Protein AF-A0A524KDG5-F1 (afdb_monomer_lite)

Secondary structure (DSSP, 8-state):
-PPPPPPP-------SEEEEEEEEETTTTEEEEEEEEEEEEESEEEEE-TTS-EEEEEE--HHHHHHT-EEEEEEE----BTTTS-HHHHHHHS-SS-EEEEEE-TT-PEEEEEE------S-PPPP-

Structure (mmCIF, N/CA/C/O backbone):
data_AF-A0A524KDG5-F1
#
_entry.id   AF-A0A524KDG5-F1
#
loop_
_atom_site.group_PDB
_atom_site.id
_atom_site.type_symbol
_atom_site.label_atom_id
_atom_site.label_alt_id
_atom_site.label_comp_id
_atom_site.label_asym_id
_atom_site.label_entity_id
_atom_site.label_seq_id
_atom_site.pdbx_PDB_ins_code
_atom_site.Cartn_x
_atom_site.Cartn_y
_atom_site.Cartn_z
_atom_site.occupancy
_atom_site.B_iso_or_equiv
_atom_site.auth_seq_id
_atom_site.auth_comp_id
_atom_site.auth_asym_id
_atom_site.auth_atom_id
_atom_site.pdbx_PDB_model_num
ATOM 1 N N . MET A 1 1 ? 1.793 -3.620 41.540 1.00 41.62 1 MET A N 1
ATOM 2 C CA . MET A 1 1 ? 1.210 -4.797 40.864 1.00 41.62 1 MET A CA 1
ATOM 3 C C . MET A 1 1 ? 0.804 -4.350 39.473 1.00 41.62 1 MET A C 1
ATOM 5 O O . MET A 1 1 ? -0.115 -3.554 39.356 1.00 41.62 1 MET A O 1
ATOM 9 N N . THR A 1 2 ? 1.550 -4.747 38.448 1.00 43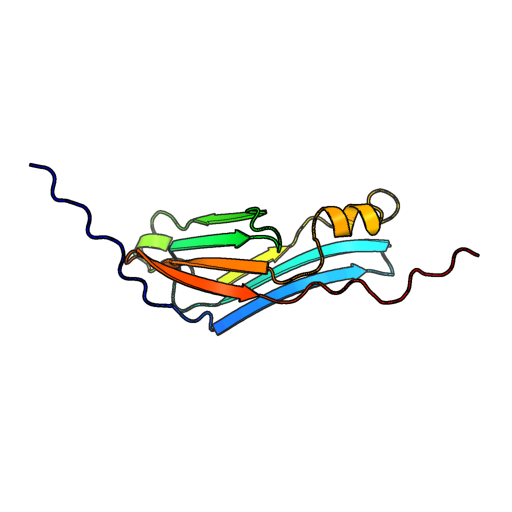.66 2 THR A N 1
ATOM 10 C CA . THR A 1 2 ? 1.249 -4.414 37.050 1.00 43.66 2 THR A CA 1
ATOM 11 C C . THR A 1 2 ? 0.225 -5.431 36.555 1.00 43.66 2 THR A C 1
ATOM 13 O O . THR A 1 2 ? 0.488 -6.630 36.622 1.00 43.66 2 THR A O 1
ATOM 16 N N . ALA A 1 3 ? -0.962 -4.983 36.148 1.00 46.16 3 ALA A N 1
ATOM 17 C CA . ALA A 1 3 ? -1.964 -5.876 35.572 1.00 46.16 3 ALA A CA 1
ATOM 18 C C . ALA A 1 3 ? -1.435 -6.460 34.247 1.00 46.16 3 ALA A C 1
ATOM 20 O O . ALA A 1 3 ? -0.754 -5.742 33.510 1.00 46.16 3 ALA A O 1
ATOM 21 N N . PRO A 1 4 ? -1.721 -7.733 33.921 1.00 49.69 4 PRO A N 1
ATOM 22 C CA . PRO A 1 4 ? -1.369 -8.271 32.618 1.00 49.69 4 PRO A CA 1
ATOM 23 C C . PRO A 1 4 ? -2.209 -7.545 31.563 1.00 49.69 4 PRO A C 1
ATOM 25 O O . PRO A 1 4 ? -3.436 -7.496 31.668 1.00 49.69 4 PRO A O 1
ATOM 28 N N . MET A 1 5 ? -1.549 -6.958 30.562 1.00 56.12 5 MET A N 1
ATOM 29 C CA . MET A 1 5 ? -2.226 -6.415 29.386 1.00 56.12 5 MET A CA 1
ATOM 30 C C . MET A 1 5 ? -2.999 -7.573 28.744 1.00 56.12 5 MET A C 1
ATOM 32 O O . MET A 1 5 ? -2.397 -8.581 28.366 1.00 56.12 5 MET A O 1
ATOM 36 N N . ALA A 1 6 ? -4.327 -7.479 28.687 1.00 53.09 6 ALA A N 1
ATOM 37 C CA . ALA A 1 6 ? -5.133 -8.479 28.004 1.00 53.09 6 ALA A CA 1
ATOM 38 C C . ALA A 1 6 ? -4.667 -8.574 26.543 1.00 53.09 6 ALA A C 1
ATOM 40 O O . ALA A 1 6 ? -4.457 -7.548 25.896 1.00 53.09 6 ALA A O 1
ATOM 41 N N . ALA A 1 7 ? -4.491 -9.796 26.033 1.00 52.59 7 ALA A N 1
ATOM 42 C CA . ALA A 1 7 ? -4.177 -9.999 24.624 1.00 52.59 7 ALA A CA 1
ATOM 43 C C . ALA A 1 7 ? -5.263 -9.318 23.764 1.00 52.59 7 ALA A C 1
ATOM 45 O O . ALA A 1 7 ? -6.451 -9.483 24.073 1.00 52.59 7 ALA A O 1
ATOM 46 N N . PRO A 1 8 ? -4.891 -8.545 22.728 1.00 53.91 8 PRO A N 1
ATOM 47 C CA . PRO A 1 8 ? -5.860 -7.818 21.922 1.00 53.91 8 PRO A CA 1
ATOM 48 C C . PRO A 1 8 ? -6.886 -8.790 21.335 1.00 53.91 8 PRO A C 1
ATOM 50 O O . PRO A 1 8 ? -6.541 -9.820 20.750 1.00 53.91 8 PRO A O 1
ATOM 53 N N . LYS A 1 9 ? -8.175 -8.484 21.526 1.00 53.34 9 LYS A N 1
ATOM 54 C CA . LYS A 1 9 ? -9.259 -9.231 20.885 1.00 53.34 9 LYS A CA 1
ATOM 55 C C . LYS A 1 9 ? -9.165 -8.968 19.385 1.00 53.34 9 LYS A C 1
ATOM 57 O O . LYS A 1 9 ? -9.456 -7.865 18.936 1.00 53.34 9 LYS A O 1
ATOM 62 N N . VAL A 1 10 ? -8.787 -9.983 18.613 1.00 53.06 10 VAL A N 1
ATOM 63 C CA . VAL A 1 10 ? -8.782 -9.911 17.147 1.00 53.06 10 VAL A CA 1
ATOM 64 C C . VAL A 1 10 ? -10.233 -9.875 16.663 1.00 53.06 10 VAL A C 1
ATOM 66 O O . VAL A 1 10 ? -10.890 -10.905 16.530 1.00 53.06 10 VAL A O 1
ATOM 69 N N . LYS A 1 11 ? -10.761 -8.672 16.451 1.00 56.19 11 LYS A N 1
ATOM 70 C CA . LYS A 1 11 ? -11.945 -8.423 15.626 1.00 56.19 11 LYS A CA 1
ATOM 71 C C . LYS A 1 11 ? -11.427 -7.907 14.285 1.00 56.19 11 LYS A C 1
ATOM 73 O O . LYS A 1 11 ? -10.624 -6.995 14.254 1.00 56.19 11 LYS A O 1
ATOM 78 N N . SER A 1 12 ? -11.844 -8.485 13.169 1.00 57.28 12 SER A N 1
ATOM 79 C CA . SER A 1 12 ? -11.490 -7.914 11.868 1.00 57.28 12 SER A CA 1
ATOM 80 C C . SER A 1 12 ? -12.259 -6.606 11.672 1.00 57.28 12 SER A C 1
ATOM 82 O O . SER A 1 12 ? -13.491 -6.640 11.666 1.00 57.28 12 SER A O 1
ATOM 84 N N . ILE A 1 13 ? -11.568 -5.483 11.480 1.00 60.72 13 ILE A N 1
ATOM 85 C CA . ILE A 1 13 ? -12.191 -4.277 10.917 1.00 60.72 13 ILE A CA 1
ATOM 86 C C . ILE A 1 13 ? -12.170 -4.454 9.399 1.00 60.72 13 ILE A C 1
ATOM 88 O O . ILE A 1 13 ? -11.086 -4.582 8.826 1.00 60.72 13 ILE A O 1
ATOM 92 N N . PRO A 1 14 ? -13.323 -4.547 8.725 1.00 65.94 14 PRO A N 1
ATOM 93 C CA . PRO A 1 14 ? -13.320 -4.573 7.273 1.00 65.94 14 PRO A CA 1
ATOM 94 C C . PRO A 1 14 ? -12.793 -3.227 6.751 1.00 65.94 14 PRO A C 1
ATOM 96 O O . PRO A 1 14 ? -13.310 -2.176 7.124 1.00 65.94 14 PRO A O 1
ATOM 99 N N . LEU A 1 15 ? -11.781 -3.248 5.876 1.00 73.75 15 LEU A N 1
ATOM 100 C CA . LEU A 1 15 ? -11.546 -2.106 4.991 1.00 73.75 15 LEU A CA 1
ATOM 101 C C . LEU A 1 15 ? -12.731 -2.044 4.029 1.00 73.75 15 LEU A C 1
ATOM 103 O O . LEU A 1 15 ? -13.181 -3.072 3.514 1.00 73.75 15 LEU A O 1
ATOM 107 N N . LYS A 1 16 ? -13.227 -0.835 3.793 1.00 84.81 16 LYS A N 1
ATOM 108 C CA . LYS A 1 16 ? -14.261 -0.559 2.793 1.00 84.81 16 LYS A CA 1
ATOM 109 C C . LYS A 1 16 ? -13.680 -0.655 1.388 1.00 84.81 16 LYS A C 1
ATOM 111 O O . LYS A 1 16 ? -14.343 -1.155 0.483 1.00 84.81 16 LYS A O 1
ATOM 116 N N . ALA A 1 17 ? -12.426 -0.237 1.234 1.00 86.88 17 ALA A N 1
ATOM 117 C CA . ALA A 1 17 ? -11.651 -0.380 0.014 1.00 86.88 17 ALA A CA 1
ATOM 118 C C . ALA A 1 17 ? -10.160 -0.533 0.336 1.00 86.88 17 ALA A C 1
ATOM 120 O O . ALA A 1 17 ? -9.659 0.019 1.316 1.00 86.88 17 ALA A O 1
ATOM 121 N N . ALA A 1 18 ? -9.455 -1.294 -0.499 1.00 87.50 18 ALA A N 1
ATOM 122 C CA . ALA A 1 18 ? -8.004 -1.405 -0.464 1.00 87.50 18 ALA A CA 1
ATOM 123 C C . ALA A 1 18 ? -7.489 -1.747 -1.863 1.00 87.50 18 ALA A C 1
ATOM 125 O O . ALA A 1 18 ? -7.899 -2.757 -2.443 1.00 87.50 18 ALA A O 1
ATOM 126 N N . THR A 1 19 ? -6.580 -0.932 -2.392 1.00 87.88 19 THR A N 1
ATOM 127 C CA . THR A 1 19 ? -6.062 -1.087 -3.755 1.00 87.88 19 THR A CA 1
ATOM 128 C C . THR A 1 19 ? -4.550 -0.913 -3.772 1.00 87.88 19 THR A C 1
ATOM 130 O O . THR A 1 19 ? -3.997 -0.096 -3.040 1.00 87.88 19 THR A O 1
ATOM 133 N N . MET A 1 20 ? -3.897 -1.686 -4.637 1.00 89.81 20 MET A N 1
ATOM 134 C CA . MET A 1 20 ? -2.515 -1.487 -5.057 1.00 89.81 20 MET A CA 1
ATOM 135 C C . MET A 1 20 ? -2.499 -1.429 -6.585 1.00 89.81 20 MET A C 1
ATOM 137 O O . MET A 1 20 ? -3.071 -2.311 -7.234 1.00 89.81 20 MET A O 1
ATOM 141 N N . ILE A 1 21 ? -1.892 -0.384 -7.141 1.00 90.50 21 ILE A N 1
ATOM 142 C CA . ILE A 1 21 ? -1.780 -0.142 -8.583 1.00 90.50 21 ILE A CA 1
ATOM 143 C C . ILE A 1 21 ? -0.300 0.021 -8.914 1.00 90.50 21 ILE A C 1
ATOM 145 O O . ILE A 1 21 ? 0.413 0.733 -8.216 1.00 90.50 21 ILE A O 1
ATOM 149 N N . ILE A 1 22 ? 0.154 -0.648 -9.972 1.00 91.62 22 ILE A N 1
ATOM 150 C CA . ILE A 1 22 ? 1.418 -0.314 -10.633 1.00 91.62 22 ILE A CA 1
ATOM 151 C C . ILE A 1 22 ? 1.060 0.610 -11.784 1.00 91.62 22 ILE A C 1
ATOM 153 O O . ILE A 1 22 ? 0.265 0.221 -12.644 1.00 91.62 22 ILE A O 1
ATOM 157 N N . GLU A 1 23 ? 1.641 1.799 -11.794 1.00 89.56 23 GLU A N 1
ATOM 158 C CA . GLU A 1 23 ? 1.453 2.772 -12.861 1.00 89.56 23 GLU A CA 1
ATOM 159 C C . GLU A 1 23 ? 2.697 2.806 -13.746 1.00 89.56 23 GLU A C 1
ATOM 161 O O . GLU A 1 23 ? 3.825 2.776 -13.261 1.00 89.56 23 GLU A O 1
ATOM 166 N N . TYR A 1 24 ? 2.483 2.799 -15.058 1.00 93.44 24 TYR A N 1
ATOM 167 C CA . TYR A 1 24 ? 3.524 3.028 -16.050 1.00 93.44 24 TYR A CA 1
ATOM 168 C C . TYR A 1 24 ? 3.020 4.088 -17.020 1.00 93.44 24 TYR A C 1
ATOM 170 O O . TYR A 1 24 ? 2.022 3.867 -17.717 1.00 93.44 24 TYR A O 1
ATOM 178 N N . ASN A 1 25 ? 3.720 5.217 -17.093 1.00 91.12 25 ASN A N 1
ATOM 179 C CA . ASN A 1 25 ? 3.396 6.277 -18.029 1.00 91.12 25 ASN A CA 1
ATOM 180 C C . ASN A 1 25 ? 4.252 6.129 -19.286 1.00 91.12 25 ASN A C 1
ATOM 182 O O . ASN A 1 25 ? 5.430 6.466 -19.313 1.00 91.12 25 ASN A O 1
ATOM 186 N N . ALA A 1 26 ? 3.642 5.679 -20.379 1.00 92.50 26 ALA A N 1
ATOM 187 C CA . ALA A 1 26 ? 4.354 5.490 -21.641 1.00 92.50 26 ALA A CA 1
ATOM 188 C C . ALA A 1 26 ? 4.897 6.794 -22.263 1.00 92.50 26 ALA A C 1
ATOM 190 O O . ALA A 1 26 ? 5.786 6.729 -23.103 1.00 92.50 26 ALA A O 1
ATOM 191 N N . SER A 1 27 ? 4.363 7.967 -21.895 1.00 93.56 27 SER A N 1
ATOM 192 C CA . SER A 1 27 ? 4.835 9.251 -22.440 1.00 93.56 27 SER A CA 1
ATOM 193 C C . SER A 1 27 ? 6.065 9.783 -21.702 1.00 93.56 27 SER A C 1
ATOM 195 O O . SER A 1 27 ? 6.919 10.405 -22.327 1.00 93.56 27 SER A O 1
ATOM 197 N N . ALA A 1 28 ? 6.134 9.565 -20.385 1.00 94.44 28 ALA A N 1
ATOM 198 C CA . ALA A 1 28 ? 7.270 9.950 -19.540 1.00 94.44 28 ALA A CA 1
ATOM 199 C C . ALA A 1 28 ? 8.293 8.814 -19.356 1.00 94.44 28 ALA A C 1
ATOM 201 O O . ALA A 1 28 ? 9.410 9.048 -18.902 1.00 94.44 28 ALA A O 1
ATOM 202 N N . GLU A 1 29 ? 7.915 7.599 -19.754 1.00 96.38 29 GLU A N 1
ATOM 203 C CA . GLU A 1 29 ? 8.679 6.367 -19.596 1.00 96.38 29 GLU A CA 1
ATOM 204 C C . GLU A 1 29 ? 9.106 6.096 -18.145 1.00 96.38 29 GLU A C 1
ATOM 206 O O . GLU A 1 29 ? 10.184 5.550 -17.931 1.00 96.38 29 GLU A O 1
ATOM 211 N N . ASP A 1 30 ? 8.281 6.428 -17.153 1.00 97.44 30 ASP A N 1
ATOM 212 C CA . ASP A 1 30 ? 8.507 6.181 -15.724 1.00 97.44 30 ASP A CA 1
ATOM 213 C C . ASP A 1 30 ? 7.508 5.164 -15.143 1.00 97.44 30 ASP A C 1
ATOM 215 O O . ASP A 1 30 ? 6.532 4.762 -15.786 1.00 97.44 30 ASP A O 1
ATOM 219 N N . VAL A 1 31 ? 7.826 4.642 -13.955 1.00 96.19 31 VAL A N 1
ATOM 220 C CA . VAL A 1 31 ? 7.046 3.585 -13.301 1.00 96.19 31 VAL A CA 1
ATOM 221 C C . VAL A 1 31 ? 6.947 3.806 -11.794 1.00 96.19 31 VAL A C 1
ATOM 223 O O . VAL A 1 31 ? 7.952 4.061 -11.123 1.00 96.19 31 VAL A O 1
ATOM 226 N N . GLY A 1 32 ? 5.738 3.641 -11.261 1.00 95.44 32 GLY A N 1
ATOM 227 C CA . GLY A 1 32 ? 5.394 3.892 -9.867 1.00 95.44 32 GLY A CA 1
ATOM 228 C C . GLY A 1 32 ? 4.464 2.849 -9.255 1.00 95.44 32 GLY A C 1
ATOM 229 O O . GLY A 1 32 ? 4.009 1.897 -9.899 1.00 95.44 32 GLY A O 1
ATOM 230 N N . ILE A 1 33 ? 4.197 3.024 -7.963 1.00 94.31 33 ILE A N 1
ATOM 231 C CA . ILE A 1 33 ? 3.202 2.265 -7.213 1.00 94.31 33 ILE A CA 1
ATOM 232 C C . ILE A 1 33 ? 2.296 3.213 -6.432 1.00 94.31 33 ILE A C 1
ATOM 234 O O . ILE A 1 33 ? 2.765 4.133 -5.762 1.00 94.31 33 ILE A O 1
ATOM 238 N N . GLN A 1 34 ? 1.000 2.927 -6.469 1.00 94.38 34 GLN A N 1
ATOM 239 C CA . GLN A 1 34 ? -0.005 3.603 -5.663 1.00 94.38 34 GLN A CA 1
ATOM 240 C C . GLN A 1 34 ? -0.683 2.608 -4.727 1.00 94.38 34 GLN A C 1
ATOM 242 O O . GLN A 1 34 ? -1.031 1.488 -5.115 1.00 94.38 34 GLN A O 1
ATOM 247 N N . PHE A 1 35 ? -0.909 3.042 -3.493 1.00 93.38 35 PHE A N 1
ATOM 248 C CA . PHE A 1 35 ? -1.691 2.341 -2.489 1.00 93.38 35 PHE A CA 1
ATOM 249 C C . PHE A 1 35 ? -2.845 3.223 -2.032 1.00 93.38 35 PHE A C 1
ATOM 251 O O . PHE A 1 35 ? -2.668 4.406 -1.746 1.00 93.38 35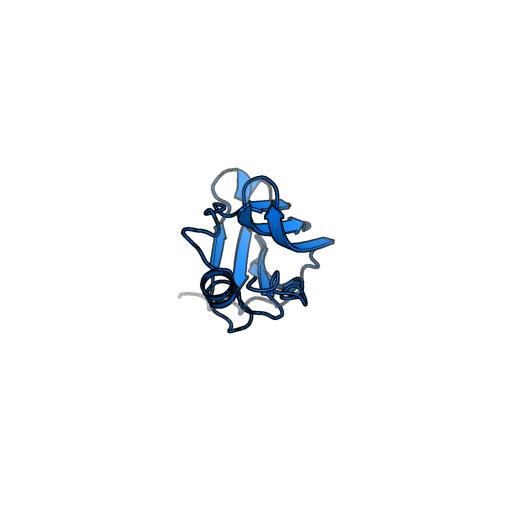 PHE A O 1
ATOM 258 N N . PHE A 1 36 ? -4.021 2.619 -1.910 1.00 92.81 36 PHE A N 1
ATOM 259 C CA . PHE A 1 36 ? -5.197 3.256 -1.334 1.00 92.81 36 PHE A CA 1
ATOM 260 C C . PHE A 1 36 ? -5.824 2.346 -0.284 1.00 92.81 36 PHE A C 1
ATOM 262 O O . PHE A 1 36 ? -5.913 1.134 -0.495 1.00 92.81 36 PHE A O 1
ATOM 269 N N . LEU A 1 37 ? -6.289 2.930 0.817 1.00 90.25 37 LEU A N 1
ATOM 270 C CA . LEU A 1 37 ? -7.102 2.253 1.824 1.00 90.25 37 LEU A CA 1
ATOM 271 C C . LEU A 1 37 ? -8.205 3.172 2.354 1.00 90.25 37 LEU A C 1
ATOM 273 O O . LEU A 1 37 ? -7.990 4.373 2.507 1.00 90.25 37 LEU A O 1
ATOM 277 N N . ASP A 1 38 ? -9.344 2.570 2.688 1.00 90.12 38 ASP A N 1
ATOM 278 C CA . ASP A 1 38 ? -10.494 3.201 3.346 1.00 90.12 38 ASP A CA 1
ATOM 279 C C . ASP A 1 38 ? -11.047 2.266 4.436 1.00 90.12 38 ASP A C 1
ATOM 281 O O . ASP A 1 38 ? -11.233 1.064 4.210 1.00 90.12 38 ASP A O 1
ATOM 285 N N . SER A 1 39 ? -11.302 2.803 5.628 1.00 88.06 39 SER A N 1
ATOM 286 C CA . SER A 1 39 ? -11.843 2.101 6.791 1.00 88.06 39 SER A CA 1
ATOM 287 C C . SER A 1 39 ? -12.779 2.992 7.626 1.00 88.06 39 SER A C 1
ATOM 289 O O . SER A 1 39 ? -12.985 4.173 7.351 1.00 88.06 39 SER A O 1
ATOM 291 N N . ASP A 1 40 ? -13.396 2.428 8.667 1.00 87.00 40 ASP A N 1
ATOM 292 C CA . ASP A 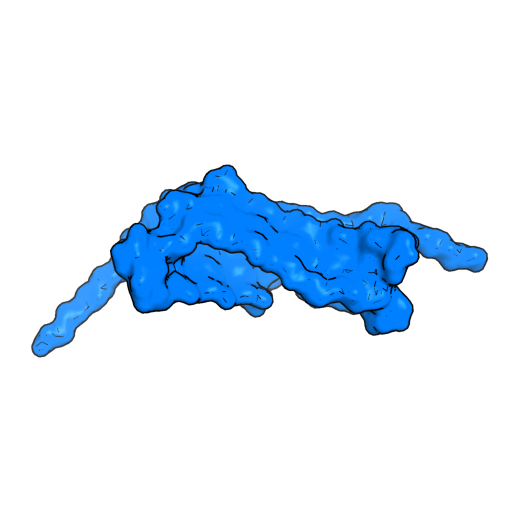1 40 ? -14.148 3.218 9.658 1.00 87.00 40 ASP A CA 1
ATOM 293 C C . AS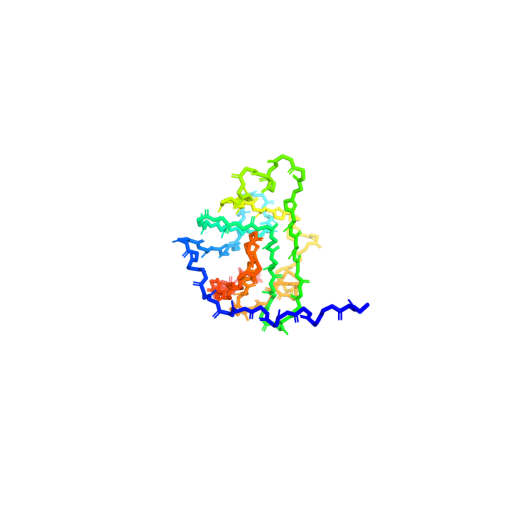P A 1 40 ? -13.247 4.026 10.609 1.00 87.00 40 ASP A C 1
ATOM 295 O O . ASP A 1 40 ? -13.709 4.972 11.242 1.00 87.00 40 ASP A O 1
ATOM 299 N N . GLY A 1 41 ? -11.974 3.652 10.713 1.00 88.81 41 GLY A N 1
ATOM 300 C CA . GLY A 1 41 ? -11.007 4.230 11.634 1.00 88.81 41 GLY A CA 1
ATOM 301 C C . GLY A 1 41 ? -9.791 3.321 11.810 1.00 88.81 41 GLY A C 1
ATOM 302 O O . GLY A 1 41 ? -9.918 2.105 11.969 1.00 88.81 41 GLY A O 1
ATOM 303 N N . TRP A 1 42 ? -8.598 3.901 11.790 1.00 91.44 42 TRP A N 1
ATOM 304 C CA . TRP A 1 42 ? -7.339 3.241 12.101 1.00 91.44 42 TRP A CA 1
ATOM 305 C C . TRP A 1 42 ? -6.430 4.192 12.877 1.00 91.44 42 TRP A C 1
ATOM 307 O O . TRP A 1 42 ? -6.365 5.397 12.636 1.00 91.44 42 TRP A O 1
ATOM 317 N N . ARG A 1 43 ? -5.707 3.631 13.837 1.00 93.12 43 ARG A N 1
ATOM 318 C CA . ARG A 1 43 ? -4.633 4.299 14.558 1.00 93.12 43 ARG A CA 1
ATOM 319 C C . ARG A 1 43 ? -3.302 4.101 13.856 1.00 93.12 43 ARG A C 1
ATOM 321 O O . ARG A 1 43 ? -2.580 5.078 13.685 1.00 93.12 43 ARG A O 1
ATOM 328 N N . THR A 1 44 ? -3.032 2.864 13.457 1.00 93.25 44 THR A N 1
ATOM 329 C CA . THR A 1 44 ? -1.824 2.443 12.747 1.00 93.25 44 THR A CA 1
ATOM 330 C C . THR A 1 44 ? -2.238 1.670 11.509 1.00 93.25 44 THR A C 1
ATOM 332 O O . THR A 1 44 ? -3.172 0.865 11.572 1.00 93.25 44 THR A O 1
ATOM 335 N N . VAL A 1 45 ? -1.536 1.890 10.403 1.00 92.62 45 VAL A N 1
ATOM 336 C CA . VAL A 1 45 ? -1.653 1.076 9.198 1.00 92.62 45 VAL A CA 1
ATOM 337 C C . VAL A 1 45 ? -0.277 0.719 8.660 1.00 92.62 45 VAL A C 1
ATOM 339 O O . VAL A 1 45 ? 0.613 1.560 8.594 1.00 92.62 45 VAL A O 1
ATOM 342 N N . GLU A 1 46 ? -0.105 -0.540 8.282 1.00 93.94 46 GLU A N 1
ATOM 343 C CA . GLU A 1 46 ? 1.136 -1.101 7.758 1.00 93.94 46 GLU A CA 1
ATOM 344 C C . GLU A 1 46 ? 0.842 -1.863 6.467 1.00 93.94 46 GLU A C 1
ATOM 346 O O . GLU A 1 46 ? -0.194 -2.527 6.341 1.00 93.94 46 GLU A O 1
ATOM 351 N N . ILE A 1 47 ? 1.767 -1.791 5.515 1.00 93.50 47 ILE A N 1
ATOM 352 C CA . ILE A 1 47 ? 1.682 -2.472 4.225 1.00 93.50 47 ILE A CA 1
ATOM 353 C C . ILE A 1 47 ? 2.856 -3.438 4.115 1.00 93.50 47 ILE A C 1
ATOM 355 O O . ILE A 1 47 ? 4.015 -3.052 4.265 1.00 93.50 47 ILE A O 1
ATOM 359 N N . PHE A 1 48 ? 2.544 -4.694 3.811 1.00 94.25 48 PHE A N 1
ATOM 360 C CA . PHE A 1 48 ? 3.505 -5.770 3.610 1.00 94.25 48 PHE A CA 1
ATOM 361 C C . PHE A 1 48 ? 3.494 -6.238 2.160 1.00 94.25 48 PHE A C 1
ATOM 363 O O . PHE A 1 48 ? 2.428 -6.385 1.549 1.00 94.25 48 PHE A O 1
ATOM 370 N N . ASP A 1 49 ? 4.680 -6.526 1.637 1.00 93.69 49 ASP A N 1
ATOM 371 C CA . ASP A 1 49 ? 4.857 -7.167 0.343 1.00 93.69 49 ASP A CA 1
ATOM 372 C C . ASP A 1 49 ? 4.411 -8.653 0.372 1.00 93.69 49 ASP A C 1
ATOM 374 O O . ASP A 1 49 ? 4.135 -9.225 1.437 1.00 93.69 49 ASP A O 1
ATOM 378 N N . PRO A 1 50 ? 4.347 -9.317 -0.795 1.00 93.06 50 PRO A N 1
ATOM 379 C CA . PRO A 1 50 ? 4.040 -10.744 -0.898 1.00 93.06 50 PRO A CA 1
ATOM 380 C C . PRO A 1 50 ? 4.945 -11.682 -0.087 1.00 93.06 50 PRO A C 1
ATOM 382 O O . PRO A 1 50 ? 4.513 -12.781 0.269 1.00 93.06 50 PRO A O 1
ATOM 385 N N . ASN A 1 51 ? 6.175 -11.268 0.218 1.00 94.00 51 ASN A N 1
ATOM 386 C CA . ASN A 1 51 ? 7.124 -12.027 1.031 1.00 94.00 51 ASN A CA 1
ATOM 387 C C . ASN A 1 51 ? 6.962 -11.755 2.537 1.00 94.00 51 ASN A C 1
ATOM 389 O O . ASN A 1 51 ? 7.614 -12.407 3.351 1.00 94.00 51 ASN A O 1
ATOM 393 N N . GLY A 1 52 ? 6.078 -10.831 2.922 1.00 93.00 52 GLY A N 1
ATOM 394 C CA . GLY A 1 52 ? 5.848 -10.427 4.305 1.00 93.00 52 GLY A CA 1
ATOM 395 C C . GLY A 1 52 ? 6.815 -9.358 4.815 1.00 93.00 52 GLY A C 1
ATOM 396 O O . GLY A 1 52 ? 6.895 -9.164 6.026 1.00 93.00 52 GLY A O 1
ATOM 397 N N . VAL A 1 53 ? 7.540 -8.673 3.929 1.00 96.00 53 VAL A N 1
ATOM 398 C CA . VAL A 1 53 ? 8.392 -7.528 4.270 1.00 96.00 53 VAL A CA 1
ATOM 399 C C . VAL A 1 53 ? 7.520 -6.283 4.398 1.00 96.00 53 VAL A C 1
ATOM 401 O O . VAL A 1 53 ? 6.757 -5.972 3.487 1.00 96.00 53 VAL A O 1
ATOM 404 N N . GLU A 1 54 ? 7.623 -5.565 5.517 1.00 96.00 54 GLU A N 1
ATOM 405 C CA . GLU A 1 54 ? 6.978 -4.256 5.670 1.00 96.00 54 GLU A CA 1
ATOM 406 C C . GLU A 1 54 ? 7.633 -3.244 4.726 1.00 96.00 54 GLU A C 1
ATOM 408 O O . GLU A 1 54 ? 8.854 -3.081 4.729 1.00 96.00 54 GLU A O 1
ATOM 413 N N . ILE A 1 55 ? 6.819 -2.571 3.917 1.00 95.50 55 ILE A N 1
ATOM 414 C CA . ILE A 1 55 ? 7.270 -1.564 2.947 1.00 95.50 55 ILE A CA 1
ATOM 415 C C . ILE A 1 55 ? 6.743 -0.163 3.260 1.00 95.50 55 ILE A C 1
ATOM 417 O O . ILE A 1 55 ? 7.212 0.809 2.671 1.00 95.50 55 ILE A O 1
ATOM 421 N N . PHE A 1 56 ? 5.772 -0.051 4.167 1.00 96.19 56 PHE A N 1
ATOM 422 C CA . PHE A 1 56 ? 5.215 1.221 4.607 1.00 96.19 56 PHE A CA 1
ATOM 423 C C . PHE A 1 56 ? 4.498 1.071 5.950 1.00 96.19 56 PHE A C 1
ATOM 425 O O . PHE A 1 56 ? 3.816 0.070 6.177 1.00 96.19 56 PHE A O 1
ATOM 432 N N . SER A 1 57 ? 4.580 2.108 6.781 1.00 95.88 57 SER A N 1
ATOM 433 C CA . SER A 1 57 ? 3.781 2.264 7.993 1.00 95.88 57 SER A C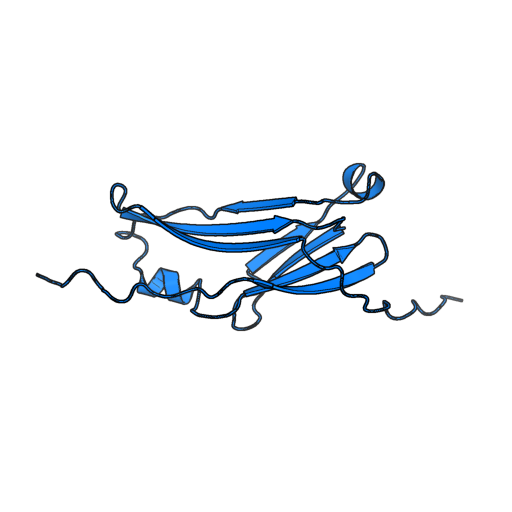A 1
ATOM 434 C C . SER A 1 57 ? 3.389 3.725 8.219 1.00 95.88 57 SER A C 1
ATOM 436 O O . SER A 1 57 ? 4.136 4.650 7.892 1.00 95.88 57 SER A O 1
ATOM 438 N N . ALA A 1 58 ? 2.189 3.932 8.761 1.00 95.44 58 ALA A N 1
ATOM 439 C CA . ALA A 1 58 ? 1.688 5.235 9.172 1.00 95.44 58 ALA A CA 1
ATOM 440 C C . ALA A 1 58 ? 0.923 5.142 10.492 1.00 95.44 58 ALA A C 1
ATOM 442 O O . ALA A 1 58 ? 0.096 4.252 10.695 1.00 95.44 58 ALA A O 1
ATOM 443 N N . ASP A 1 59 ? 1.156 6.133 11.349 1.00 95.81 59 ASP A N 1
ATOM 444 C CA . ASP A 1 59 ? 0.522 6.271 12.651 1.00 95.81 59 ASP A CA 1
ATOM 445 C C . ASP A 1 59 ? -0.177 7.621 12.767 1.00 95.81 59 ASP A C 1
ATOM 447 O O . ASP A 1 59 ? 0.382 8.679 12.463 1.00 95.81 59 ASP A O 1
ATOM 451 N N . THR A 1 60 ? -1.396 7.601 13.287 1.00 95.69 60 THR A N 1
ATOM 452 C CA . THR A 1 60 ? -2.048 8.822 13.753 1.00 95.69 60 THR A CA 1
ATOM 453 C C . THR A 1 60 ? -1.492 9.252 15.103 1.00 95.69 60 THR A C 1
ATOM 455 O O . THR A 1 60 ? -1.092 8.433 15.934 1.00 95.69 60 THR A O 1
ATOM 458 N N . SER A 1 61 ? -1.493 10.562 15.350 1.00 95.75 61 SER A N 1
ATOM 459 C CA . SER A 1 61 ? -1.060 11.126 16.627 1.00 95.75 61 SER A CA 1
ATOM 460 C C . SER A 1 61 ? -1.889 12.346 17.039 1.00 95.75 61 SER A C 1
ATOM 462 O O . SER A 1 61 ? -2.637 12.926 16.245 1.00 95.75 61 SER A O 1
ATOM 464 N N . GLY A 1 62 ? -1.768 12.734 18.313 1.00 96.75 62 GLY A N 1
ATOM 465 C CA . GLY A 1 62 ? -2.359 13.959 18.853 1.00 96.75 62 GLY A CA 1
ATOM 466 C C . GLY A 1 62 ? -3.873 14.035 18.656 1.00 96.75 62 GLY A C 1
ATOM 467 O O . GLY A 1 62 ? -4.605 13.103 18.994 1.00 96.75 62 GLY A O 1
ATOM 468 N N . SER A 1 63 ? -4.339 15.164 18.122 1.00 97.44 63 SER A N 1
ATOM 469 C CA . SER A 1 63 ? -5.764 15.422 17.906 1.00 97.44 63 SER A CA 1
ATOM 470 C C . SER A 1 63 ? -6.406 14.465 16.900 1.00 97.44 63 SER A C 1
ATOM 472 O O . SER A 1 63 ? -7.588 14.178 17.039 1.00 97.44 63 SER A O 1
ATOM 474 N N . ILE A 1 64 ? -5.653 13.921 15.933 1.00 95.38 64 ILE A N 1
ATOM 475 C CA . ILE A 1 64 ? -6.195 12.946 14.969 1.00 95.38 64 ILE A CA 1
ATOM 476 C C . ILE A 1 64 ? -6.575 11.654 15.696 1.00 95.38 64 ILE A C 1
ATOM 478 O O . ILE A 1 64 ? -7.692 11.166 15.555 1.00 95.38 64 ILE A O 1
ATOM 482 N N . THR A 1 65 ? -5.690 11.132 16.549 1.00 94.50 65 THR A N 1
ATOM 483 C CA . THR A 1 65 ? -6.002 9.948 17.364 1.00 94.50 65 THR A CA 1
ATOM 484 C C . THR A 1 65 ? -7.185 10.215 18.295 1.00 94.50 65 THR A C 1
ATOM 486 O O . THR A 1 65 ? -8.075 9.375 18.393 1.00 94.50 65 THR A O 1
ATOM 489 N N . GLN A 1 66 ? -7.242 11.394 18.930 1.00 93.56 66 GLN A N 1
ATOM 490 C CA . GLN A 1 66 ? -8.362 11.785 19.804 1.00 93.56 66 GLN A CA 1
ATOM 491 C C . GLN A 1 66 ? -9.699 11.890 19.055 1.00 93.56 66 GLN A C 1
ATOM 493 O O . GLN A 1 66 ? -10.743 11.621 19.641 1.00 93.56 66 GLN A O 1
ATOM 498 N N . GLN A 1 67 ? -9.668 12.249 17.769 1.00 94.38 67 GLN A N 1
ATOM 499 C CA . GLN A 1 67 ? -10.846 12.345 16.905 1.00 94.38 67 GLN A CA 1
ATOM 500 C C . GLN A 1 67 ? -11.367 10.975 16.430 1.00 94.38 67 GLN A C 1
ATOM 502 O O . GLN A 1 67 ? -12.489 10.901 15.929 1.00 94.38 67 GLN A O 1
ATOM 507 N N . GLY A 1 68 ? -10.593 9.898 16.598 1.00 90.62 68 GLY A N 1
ATOM 508 C CA . GLY A 1 68 ? -10.960 8.550 16.148 1.00 90.62 68 GLY A CA 1
ATOM 509 C C . GLY A 1 68 ? -9.935 7.875 15.233 1.00 90.62 68 GLY A C 1
ATOM 510 O O . GLY A 1 68 ? -10.133 6.721 14.871 1.00 90.62 68 GLY A O 1
ATOM 511 N N . GLY A 1 69 ? -8.831 8.554 14.902 1.00 93.56 69 GLY A N 1
ATOM 512 C CA . GLY A 1 69 ? -7.810 8.045 13.987 1.00 93.56 69 GLY A CA 1
ATOM 513 C C . GLY A 1 69 ? -8.008 8.524 12.547 1.00 93.56 69 GLY A C 1
ATOM 514 O O . GLY A 1 69 ? -8.702 9.507 12.291 1.00 93.56 69 GLY A O 1
ATOM 515 N N . GLY A 1 70 ? -7.331 7.860 11.616 1.00 93.50 70 GLY A N 1
ATOM 516 C CA . GLY A 1 70 ? -7.452 8.084 10.181 1.00 93.50 70 GLY A CA 1
ATOM 517 C C . GLY A 1 70 ? -8.516 7.163 9.605 1.00 93.50 70 GLY A C 1
ATOM 518 O O . GLY A 1 70 ? -8.775 6.100 10.156 1.00 93.50 70 GLY A O 1
ATOM 519 N N . THR A 1 71 ? -9.141 7.557 8.505 1.00 92.31 71 THR A N 1
ATOM 520 C CA . THR A 1 71 ? -10.129 6.720 7.802 1.00 92.31 71 THR A CA 1
ATOM 521 C C . THR A 1 71 ? -9.613 6.308 6.434 1.00 92.31 71 THR A C 1
ATOM 523 O O . THR A 1 71 ? -9.763 5.158 6.044 1.00 92.31 71 THR A O 1
ATOM 526 N N . GLU A 1 72 ? -8.902 7.205 5.754 1.00 93.69 72 GLU A N 1
ATOM 527 C CA . GLU A 1 72 ? -8.367 6.990 4.413 1.00 93.69 72 GLU A CA 1
ATOM 528 C C . GLU A 1 72 ? -6.862 7.271 4.373 1.00 93.69 72 GLU A C 1
ATOM 530 O O . GLU A 1 72 ? -6.354 8.126 5.103 1.00 93.69 72 GLU A O 1
ATOM 535 N N . LEU A 1 73 ? -6.148 6.559 3.504 1.00 93.62 73 LEU A N 1
ATOM 536 C CA . LEU A 1 73 ? -4.766 6.868 3.148 1.00 93.62 73 LEU A CA 1
ATOM 537 C C . LEU A 1 73 ? -4.562 6.600 1.657 1.00 93.62 73 LEU A C 1
ATOM 539 O O . LEU A 1 73 ? -4.852 5.506 1.171 1.00 93.62 73 LEU A O 1
ATOM 543 N N . PHE A 1 74 ? -4.008 7.592 0.967 1.00 95.44 74 PHE A N 1
ATOM 544 C CA . PHE A 1 74 ? -3.449 7.451 -0.369 1.00 95.44 74 PHE A CA 1
ATOM 545 C C . PHE A 1 74 ? -1.939 7.680 -0.295 1.00 95.44 74 PHE A C 1
ATOM 547 O O . PHE A 1 74 ? -1.485 8.659 0.300 1.00 95.44 74 PHE A O 1
ATOM 554 N N . LEU A 1 75 ? -1.177 6.765 -0.883 1.00 94.19 75 LEU A N 1
ATOM 555 C CA . LEU A 1 75 ? 0.274 6.828 -0.983 1.00 94.19 75 LEU A CA 1
ATOM 556 C C . LEU A 1 75 ? 0.677 6.546 -2.423 1.00 94.19 75 LEU A C 1
ATOM 558 O O . LEU A 1 75 ? 0.248 5.551 -3.000 1.00 94.19 75 LEU A O 1
ATOM 562 N N . GLU A 1 76 ? 1.577 7.366 -2.942 1.00 94.12 76 GLU A N 1
ATOM 563 C CA . GLU A 1 76 ? 2.212 7.194 -4.241 1.00 94.12 76 GLU A CA 1
ATOM 564 C C . GLU A 1 76 ? 3.732 7.215 -4.062 1.00 94.12 76 GLU A C 1
ATOM 566 O O . GLU A 1 76 ? 4.268 8.005 -3.276 1.00 94.12 76 GLU A O 1
ATOM 571 N N . SER A 1 77 ? 4.436 6.307 -4.739 1.00 95.31 77 SER A N 1
ATOM 572 C CA . SER A 1 77 ? 5.896 6.330 -4.771 1.00 95.31 77 SER A CA 1
ATOM 573 C C . SER A 1 77 ? 6.411 7.404 -5.723 1.00 95.31 77 SER A C 1
ATOM 575 O O . SER A 1 77 ? 5.746 7.774 -6.679 1.00 95.31 77 SER A O 1
ATOM 577 N N . VAL A 1 78 ? 7.668 7.812 -5.549 1.00 95.62 78 VAL A N 1
ATOM 578 C CA . VAL A 1 78 ? 8.411 8.439 -6.655 1.00 95.62 78 VAL A CA 1
ATOM 579 C C . VAL A 1 78 ? 8.396 7.500 -7.868 1.00 95.62 78 VAL A C 1
ATOM 581 O O . VAL A 1 78 ? 8.465 6.281 -7.684 1.00 95.62 78 VAL A O 1
ATOM 584 N N . GLU A 1 79 ? 8.353 8.067 -9.074 1.00 95.31 79 GLU A N 1
ATOM 585 C CA . GLU A 1 79 ? 8.328 7.341 -10.349 1.00 95.31 79 GLU A CA 1
ATOM 586 C C . GLU A 1 79 ? 9.630 7.589 -11.129 1.00 95.31 79 GLU A C 1
ATOM 588 O O . GLU A 1 79 ? 9.748 8.569 -11.864 1.00 95.31 79 GLU A O 1
ATOM 593 N N . PRO A 1 80 ? 10.682 6.773 -10.936 1.00 96.25 80 PRO A N 1
ATOM 594 C CA . PRO A 1 80 ? 11.911 6.943 -11.694 1.00 96.25 80 PRO A CA 1
ATOM 595 C C . PRO A 1 80 ? 11.700 6.588 -13.172 1.00 96.25 80 PRO A C 1
ATOM 597 O O . PRO A 1 80 ? 11.006 5.606 -13.464 1.00 96.25 80 PRO A O 1
ATOM 600 N N . PRO A 1 81 ? 12.372 7.291 -14.102 1.00 97.19 81 PRO A N 1
ATOM 601 C CA . PRO A 1 81 ? 12.411 6.892 -15.501 1.00 97.19 81 PRO A CA 1
ATOM 602 C C . PRO A 1 81 ? 12.945 5.466 -15.656 1.00 97.19 81 PRO A C 1
ATOM 604 O O . PRO A 1 81 ? 13.885 5.049 -14.974 1.00 97.19 81 PRO A O 1
ATOM 607 N N . THR A 1 82 ? 12.412 4.721 -16.617 1.00 95.75 82 THR A N 1
ATOM 608 C CA . THR A 1 82 ? 12.786 3.325 -16.888 1.00 95.75 82 THR A CA 1
ATOM 609 C C . THR A 1 82 ? 14.222 3.169 -17.397 1.00 95.75 82 THR A C 1
ATOM 611 O O . THR A 1 82 ? 14.808 2.091 -17.275 1.00 95.75 82 THR A O 1
ATOM 614 N N . ALA A 1 83 ? 14.828 4.257 -17.884 1.00 96.50 83 ALA A N 1
ATOM 615 C CA . ALA A 1 83 ? 16.258 4.342 -18.178 1.00 96.50 83 ALA A CA 1
ATOM 616 C C . ALA A 1 83 ? 17.147 4.248 -16.918 1.00 96.50 83 ALA A C 1
ATOM 618 O O . ALA A 1 83 ? 18.288 3.798 -17.006 1.00 96.50 83 ALA A O 1
ATOM 619 N N . GLU A 1 84 ? 16.631 4.647 -15.751 1.00 96.94 84 GLU A N 1
ATOM 620 C CA . GLU A 1 84 ? 17.316 4.569 -14.452 1.00 96.94 84 GLU A CA 1
ATOM 621 C C . GLU A 1 84 ? 16.837 3.372 -13.617 1.00 96.94 84 GLU A C 1
ATOM 623 O O . GLU A 1 84 ? 17.612 2.769 -12.869 1.00 96.94 84 GLU A O 1
ATOM 628 N N . LEU A 1 85 ? 15.559 3.008 -13.754 1.00 96.25 85 LEU A N 1
ATOM 629 C CA . LEU A 1 85 ? 14.930 1.884 -13.073 1.00 96.25 85 LEU A CA 1
ATOM 630 C C . LEU A 1 85 ? 14.298 0.920 -14.078 1.00 96.25 85 LEU A C 1
ATOM 632 O O . LEU A 1 85 ? 13.146 1.075 -14.472 1.00 96.25 85 LEU A O 1
ATOM 636 N N . SER A 1 86 ? 15.022 -0.137 -14.444 1.00 95.50 86 SER A N 1
ATOM 637 C CA . SER A 1 86 ? 14.454 -1.166 -15.317 1.00 95.50 86 SER A CA 1
ATOM 638 C C . SER A 1 86 ? 13.242 -1.853 -14.676 1.00 95.50 86 SER A C 1
ATOM 640 O O . SER A 1 86 ? 13.151 -1.979 -13.450 1.00 95.50 86 SER A O 1
ATOM 642 N N . PHE A 1 87 ? 12.337 -2.390 -15.499 1.00 93.31 87 PHE A N 1
ATOM 643 C CA . PHE A 1 87 ? 11.195 -3.160 -14.999 1.00 93.31 87 PHE A CA 1
ATOM 644 C C . PHE A 1 87 ? 11.617 -4.347 -14.127 1.00 93.31 87 PHE A C 1
ATOM 646 O O . PHE A 1 87 ? 10.962 -4.625 -13.128 1.00 93.31 87 PHE A O 1
ATOM 653 N N . ASP A 1 88 ? 12.713 -5.037 -14.447 1.00 94.50 88 ASP A N 1
ATOM 654 C CA . ASP A 1 88 ? 13.204 -6.131 -13.601 1.00 94.50 88 ASP A CA 1
ATOM 655 C C . ASP A 1 88 ? 13.619 -5.631 -12.213 1.00 94.50 88 ASP A C 1
ATOM 657 O O . ASP A 1 88 ? 13.272 -6.247 -11.207 1.00 94.50 88 ASP A O 1
ATOM 661 N N . MET A 1 89 ? 14.290 -4.479 -12.132 1.00 96.00 89 MET A N 1
ATOM 662 C CA . MET A 1 89 ? 14.611 -3.856 -10.848 1.00 96.00 89 MET A CA 1
ATOM 663 C C . MET A 1 89 ? 13.356 -3.382 -10.108 1.00 96.00 89 MET A C 1
ATOM 665 O O . MET A 1 89 ? 13.273 -3.559 -8.893 1.00 96.00 89 MET A O 1
ATOM 669 N N . PHE A 1 90 ? 12.374 -2.822 -10.819 1.00 95.50 90 PHE A N 1
ATOM 670 C CA . PHE A 1 90 ? 11.089 -2.429 -10.243 1.00 95.50 90 PHE A CA 1
ATOM 671 C C . PHE A 1 90 ? 10.342 -3.637 -9.659 1.00 95.50 90 PHE A C 1
ATOM 673 O O . PHE A 1 90 ? 9.998 -3.632 -8.480 1.00 95.50 90 PHE A O 1
ATOM 680 N N . PHE A 1 91 ? 10.168 -4.715 -10.428 1.00 93.44 91 PHE A N 1
ATOM 681 C CA . PHE A 1 91 ? 9.480 -5.930 -9.974 1.00 93.44 91 PHE A CA 1
ATOM 682 C C . PHE A 1 91 ? 10.268 -6.715 -8.915 1.00 93.44 91 PHE A C 1
ATOM 684 O O . PHE A 1 91 ? 9.667 -7.480 -8.168 1.00 93.44 91 PHE A O 1
ATOM 691 N N . ASN A 1 92 ? 11.582 -6.511 -8.790 1.00 93.88 92 ASN A N 1
ATOM 692 C CA . ASN A 1 92 ? 12.342 -7.023 -7.647 1.00 93.88 92 ASN A CA 1
ATOM 693 C C . ASN A 1 92 ? 12.030 -6.260 -6.348 1.00 93.88 92 ASN A C 1
ATOM 695 O O . ASN A 1 92 ? 12.075 -6.859 -5.276 1.00 93.88 92 ASN A O 1
ATOM 699 N N . ARG A 1 93 ? 11.714 -4.958 -6.425 1.00 94.31 93 ARG A N 1
ATOM 700 C CA . ARG A 1 93 ? 11.258 -4.156 -5.270 1.00 94.31 93 ARG A CA 1
ATOM 701 C C . ARG A 1 93 ? 9.790 -4.426 -4.945 1.00 94.31 93 ARG A C 1
ATOM 703 O O . ARG A 1 93 ? 9.419 -4.480 -3.778 1.00 94.31 93 ARG A O 1
ATOM 710 N N . PHE A 1 94 ? 8.976 -4.603 -5.983 1.00 93.31 94 PHE A N 1
ATOM 711 C CA . PHE A 1 94 ? 7.534 -4.806 -5.891 1.00 93.31 94 PHE A CA 1
ATOM 712 C C . PHE A 1 94 ? 7.134 -6.133 -6.552 1.00 93.31 94 PHE A C 1
ATOM 714 O O . PHE A 1 94 ? 6.653 -6.146 -7.692 1.00 93.31 94 PHE A O 1
ATOM 721 N N . PRO A 1 95 ? 7.375 -7.268 -5.872 1.00 92.44 95 PRO A N 1
ATOM 722 C CA . PRO A 1 95 ? 7.173 -8.578 -6.467 1.00 92.44 95 PRO A CA 1
ATOM 723 C C . PRO A 1 95 ? 5.703 -8.855 -6.769 1.00 92.44 95 PRO A C 1
ATOM 725 O O . PRO A 1 95 ? 4.787 -8.323 -6.139 1.00 92.44 95 PRO A O 1
ATOM 728 N N . GLN A 1 96 ? 5.483 -9.736 -7.746 1.00 88.00 96 GLN A N 1
ATOM 729 C CA . GLN A 1 96 ? 4.161 -10.253 -8.073 1.00 88.00 96 GLN A CA 1
ATOM 730 C C . GLN A 1 96 ? 3.559 -11.000 -6.877 1.00 88.00 96 GLN A C 1
ATOM 732 O O . GLN A 1 96 ? 4.113 -11.998 -6.420 1.00 88.00 96 GLN A O 1
ATOM 737 N N . GLY A 1 97 ? 2.386 -10.577 -6.410 1.00 87.88 97 GLY A N 1
ATOM 738 C CA . GLY A 1 97 ? 1.655 -11.311 -5.382 1.00 87.88 97 GLY A CA 1
ATOM 739 C C . GLY A 1 97 ? 0.648 -10.467 -4.620 1.00 87.88 97 GLY A C 1
ATOM 740 O O . GLY A 1 97 ? 0.347 -9.342 -5.004 1.00 87.88 97 GLY A O 1
ATOM 741 N N . ALA A 1 98 ? 0.113 -11.051 -3.549 1.00 88.75 98 ALA A N 1
ATOM 742 C CA . ALA A 1 98 ? -0.832 -10.378 -2.671 1.00 88.75 98 ALA A CA 1
ATOM 743 C C . ALA A 1 98 ? -0.090 -9.518 -1.648 1.00 88.75 98 ALA A C 1
ATOM 745 O O . ALA A 1 98 ? 0.646 -10.054 -0.817 1.00 88.75 98 ALA A O 1
ATOM 746 N N . TYR A 1 99 ? -0.331 -8.213 -1.685 1.00 90.94 99 TYR A N 1
ATOM 747 C CA . TYR A 1 99 ? 0.115 -7.301 -0.638 1.00 90.94 99 TYR A CA 1
ATOM 748 C C . TYR A 1 99 ? -0.849 -7.386 0.536 1.00 90.94 99 TYR A C 1
ATOM 750 O O . TYR A 1 99 ? -2.018 -7.730 0.360 1.00 90.94 99 TYR A O 1
ATOM 758 N N . LYS A 1 100 ? -0.381 -7.113 1.751 1.00 90.38 100 LYS A N 1
ATOM 759 C CA . LYS A 1 100 ? -1.226 -7.171 2.949 1.00 90.38 100 LYS A CA 1
ATOM 760 C C . LYS A 1 100 ? -1.229 -5.835 3.658 1.00 90.38 100 LYS A C 1
ATOM 762 O O . LYS A 1 100 ? -0.177 -5.294 3.957 1.00 90.38 100 LYS A O 1
ATOM 767 N N . PHE A 1 101 ? -2.419 -5.363 3.976 1.00 88.56 101 PHE A N 1
ATOM 768 C CA . PHE A 1 101 ? -2.666 -4.231 4.840 1.00 88.56 101 PHE A CA 1
ATOM 769 C C . PHE A 1 101 ? -2.977 -4.764 6.230 1.00 88.56 101 PHE A C 1
ATOM 771 O O . PHE A 1 101 ? -3.839 -5.636 6.397 1.00 88.56 101 PHE A O 1
ATOM 778 N N . ARG A 1 102 ? -2.265 -4.248 7.224 1.00 87.81 102 ARG A N 1
ATOM 779 C CA . ARG A 1 102 ? -2.538 -4.483 8.635 1.00 87.81 102 ARG A CA 1
ATOM 780 C C . ARG A 1 102 ? -2.945 -3.156 9.248 1.00 87.81 102 ARG A C 1
ATOM 782 O O . ARG A 1 102 ? -2.189 -2.203 9.155 1.00 87.81 102 ARG A O 1
ATOM 789 N N . ALA A 1 103 ? -4.132 -3.086 9.837 1.00 87.31 103 ALA A N 1
ATOM 790 C CA . ALA A 1 103 ? -4.596 -1.881 10.515 1.00 87.31 103 ALA A CA 1
ATOM 791 C C . ALA A 1 103 ? -4.963 -2.196 11.962 1.00 87.31 103 ALA A C 1
ATOM 793 O O . ALA A 1 103 ? -5.526 -3.252 12.249 1.00 87.31 103 ALA A O 1
ATOM 794 N N . ILE A 1 104 ? -4.632 -1.281 12.864 1.00 87.50 104 ILE A N 1
ATOM 795 C CA . ILE A 1 104 ? -4.978 -1.344 14.284 1.00 87.50 104 ILE A CA 1
ATOM 796 C C . ILE A 1 104 ? -5.802 -0.101 14.581 1.00 87.50 104 ILE A C 1
ATOM 798 O O . ILE A 1 104 ? -5.328 0.995 14.293 1.00 87.50 104 ILE A O 1
ATOM 802 N N . ASP A 1 105 ? -7.010 -0.235 15.125 1.00 86.00 105 ASP A N 1
ATOM 803 C CA . ASP A 1 105 ? -7.800 0.923 15.564 1.00 86.00 105 ASP A CA 1
ATOM 804 C C . ASP A 1 105 ? -7.368 1.457 16.939 1.00 86.00 105 ASP A C 1
ATOM 806 O O . ASP A 1 105 ? -6.424 0.981 17.575 1.00 86.00 105 ASP A O 1
ATOM 810 N N . ASN A 1 106 ? -8.074 2.482 17.415 1.00 82.81 106 ASN A N 1
ATOM 811 C CA . ASN A 1 106 ? -7.829 3.071 18.727 1.00 82.81 106 ASN A CA 1
ATOM 812 C C . ASN A 1 106 ? -8.083 2.109 19.901 1.00 82.81 106 ASN A C 1
ATOM 814 O O . ASN A 1 106 ? -7.505 2.319 20.970 1.00 82.81 106 ASN A O 1
ATOM 818 N N . ASP A 1 107 ? -8.885 1.061 19.701 1.00 81.06 107 ASP A N 1
ATOM 819 C CA . ASP A 1 107 ? -9.222 0.052 20.708 1.00 81.06 107 ASP A CA 1
ATOM 820 C C . ASP A 1 107 ? -8.259 -1.153 20.680 1.00 81.06 107 ASP A C 1
ATOM 822 O O . ASP A 1 107 ? -8.390 -2.089 21.477 1.00 81.06 107 ASP A O 1
ATOM 826 N N . GLY A 1 108 ? -7.260 -1.137 19.790 1.00 73.44 108 GLY A N 1
ATOM 827 C CA . GLY A 1 108 ? -6.272 -2.206 19.642 1.00 73.44 108 GLY A CA 1
ATOM 828 C C . GLY A 1 108 ? -6.786 -3.409 18.849 1.00 73.44 108 GLY A C 1
ATOM 829 O O . GLY A 1 108 ? -6.237 -4.509 18.961 1.00 73.44 108 GLY A O 1
ATOM 830 N N . VAL A 1 109 ? -7.851 -3.227 18.072 1.00 73.50 109 VAL A N 1
ATOM 831 C CA . VAL A 1 109 ? -8.461 -4.261 17.245 1.00 73.50 109 VAL A CA 1
ATOM 832 C C . VAL A 1 109 ? -7.734 -4.348 15.900 1.00 73.50 109 VAL A C 1
ATOM 834 O O . VAL A 1 109 ? -7.566 -3.352 15.202 1.00 73.50 109 VAL A O 1
ATOM 837 N N . LEU A 1 110 ? -7.298 -5.561 15.543 1.00 72.00 110 LEU A N 1
ATOM 838 C CA . LEU A 1 110 ? -6.480 -5.831 14.358 1.00 72.00 110 LEU A CA 1
ATOM 839 C C . LEU A 1 110 ? -7.314 -6.238 13.135 1.00 72.00 110 LEU A C 1
ATOM 841 O O . LEU A 1 110 ? -7.993 -7.266 13.151 1.00 72.00 110 LEU A O 1
ATOM 845 N N . ALA A 1 111 ? -7.128 -5.536 12.023 1.00 66.00 111 ALA A N 1
ATOM 846 C CA . ALA A 1 111 ? -7.547 -5.957 10.694 1.00 66.00 111 ALA A CA 1
ATOM 847 C C . ALA A 1 111 ? -6.358 -6.458 9.866 1.00 66.00 111 ALA A C 1
ATOM 849 O O . ALA A 1 111 ? -5.297 -5.839 9.861 1.00 66.00 111 ALA A O 1
ATOM 850 N N . LEU A 1 112 ? -6.552 -7.557 9.132 1.00 65.81 112 LEU A N 1
ATOM 851 C CA . LEU A 1 112 ? -5.609 -8.050 8.128 1.00 65.81 112 LEU A CA 1
ATOM 852 C C . LEU A 1 112 ? -6.348 -8.241 6.810 1.00 65.81 112 LEU A C 1
ATOM 854 O O . LEU A 1 112 ? -7.252 -9.074 6.732 1.00 65.81 112 LEU A O 1
ATOM 858 N N . ILE A 1 113 ? -5.951 -7.504 5.779 1.00 65.50 113 ILE A N 1
ATOM 859 C CA . ILE A 1 113 ? -6.593 -7.548 4.466 1.00 65.50 113 ILE A CA 1
ATOM 860 C C . ILE A 1 113 ? -5.540 -7.710 3.384 1.00 65.50 113 ILE A C 1
ATOM 862 O O . ILE A 1 113 ? -4.548 -6.994 3.355 1.00 65.50 113 ILE A O 1
ATOM 866 N N . ALA A 1 114 ? -5.745 -8.676 2.493 1.00 62.59 114 ALA A N 1
ATOM 867 C CA . ALA A 1 114 ? -4.940 -8.797 1.289 1.00 62.59 114 ALA A CA 1
ATOM 868 C C . ALA A 1 114 ? -5.441 -7.774 0.260 1.00 62.59 114 ALA A C 1
ATOM 870 O O . ALA A 1 114 ? -6.609 -7.817 -0.120 1.00 62.59 114 ALA A O 1
ATOM 871 N N . ALA A 1 115 ? -4.578 -6.872 -0.189 1.00 61.88 115 ALA A N 1
ATOM 872 C CA . ALA A 1 115 ? -4.873 -5.920 -1.244 1.00 61.88 115 ALA A CA 1
ATOM 873 C C . ALA A 1 115 ? -4.151 -6.319 -2.528 1.00 61.88 115 ALA A C 1
ATOM 875 O O . ALA A 1 115 ? -2.930 -6.479 -2.544 1.00 61.88 115 ALA A O 1
ATOM 876 N N . GLY A 1 116 ? -4.937 -6.432 -3.599 1.00 59.78 116 GLY A N 1
ATOM 877 C CA . GLY A 1 116 ? -4.462 -6.534 -4.975 1.00 59.78 116 GLY A CA 1
ATOM 878 C C . GLY A 1 116 ? -3.568 -7.735 -5.291 1.00 59.78 116 GLY A C 1
ATOM 879 O O . GLY A 1 116 ? -3.111 -8.485 -4.433 1.00 59.78 116 GLY A O 1
ATOM 880 N N . LYS A 1 117 ? -3.329 -7.933 -6.583 1.00 56.59 117 LYS A N 1
ATOM 881 C CA . LYS A 1 117 ? -2.198 -8.710 -7.082 1.00 56.59 117 LYS A CA 1
ATOM 882 C C . LYS A 1 117 ? -1.457 -7.799 -8.039 1.00 56.59 117 LYS A C 1
ATOM 884 O O . LYS A 1 117 ? -2.061 -7.351 -9.008 1.00 56.59 117 LYS A O 1
ATOM 889 N N . SER A 1 118 ? -0.176 -7.556 -7.810 1.00 61.38 118 SER A N 1
ATOM 890 C CA . SER A 1 118 ? 0.675 -7.012 -8.866 1.00 61.38 118 SER A CA 1
ATOM 891 C C . SER A 1 118 ? 0.737 -8.038 -10.002 1.00 61.38 118 SER A C 1
ATOM 893 O O . SER A 1 118 ? 1.006 -9.218 -9.776 1.00 61.38 118 SER A O 1
ATOM 895 N N . GLN A 1 119 ? 0.432 -7.628 -11.229 1.00 54.66 119 GLN A N 1
ATOM 896 C CA . GLN A 1 119 ? 0.661 -8.438 -12.423 1.00 54.66 119 GLN A CA 1
ATOM 897 C C . GLN A 1 119 ? 1.710 -7.733 -13.269 1.00 54.66 119 GLN A C 1
ATOM 899 O O . GLN A 1 119 ? 1.551 -6.565 -13.614 1.00 54.66 119 GLN A O 1
ATOM 904 N N . ARG A 1 120 ? 2.787 -8.444 -13.611 1.00 60.72 120 ARG A N 1
ATOM 905 C CA . ARG A 1 120 ? 3.712 -7.981 -14.644 1.00 60.72 120 ARG A CA 1
ATOM 906 C C . ARG A 1 120 ? 2.944 -7.932 -15.980 1.00 60.72 120 ARG A C 1
ATOM 908 O O . ARG A 1 120 ? 2.294 -8.928 -16.311 1.00 60.72 120 ARG A O 1
ATOM 915 N N . PRO A 1 121 ? 3.000 -6.830 -16.751 1.00 53.19 121 PRO A N 1
ATOM 916 C CA . PRO A 1 121 ? 2.433 -6.791 -18.096 1.00 53.19 121 PRO A CA 1
ATOM 917 C C . PRO A 1 121 ? 2.995 -7.933 -18.952 1.00 53.19 121 PRO A C 1
ATOM 919 O O . PRO A 1 121 ? 4.190 -8.222 -18.900 1.00 53.19 121 PRO A O 1
ATOM 922 N N . SER A 1 122 ? 2.152 -8.593 -19.751 1.00 47.16 122 SER A N 1
ATOM 923 C CA . SER A 1 122 ? 2.521 -9.797 -20.514 1.00 47.16 122 SER A CA 1
ATOM 924 C C . SER A 1 122 ? 3.376 -9.533 -21.762 1.00 47.16 122 SER A C 1
ATOM 926 O O . SER A 1 122 ? 3.471 -10.397 -22.631 1.00 47.16 122 SER A O 1
ATOM 928 N N . SER A 1 123 ? 3.993 -8.361 -21.890 1.00 43.34 123 SER A N 1
ATOM 929 C CA . SER A 1 123 ? 4.818 -8.014 -23.045 1.00 43.34 123 SER A CA 1
ATOM 930 C C . SER A 1 123 ? 5.901 -7.014 -22.660 1.00 43.34 123 SER A C 1
ATOM 932 O O . SER A 1 123 ? 5.617 -5.833 -22.464 1.00 43.34 123 SER A O 1
ATOM 934 N N . SER A 1 124 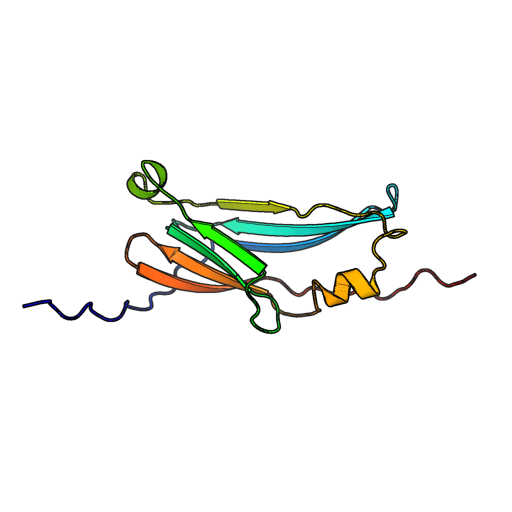? 7.152 -7.474 -22.615 1.00 41.12 124 SER A N 1
ATOM 935 C CA . SER A 1 124 ? 8.286 -6.608 -22.939 1.00 41.12 124 SER A CA 1
ATOM 936 C C . SER A 1 124 ? 8.030 -6.003 -24.327 1.00 41.12 124 SER A C 1
ATOM 938 O O . SER A 1 124 ? 7.679 -6.766 -25.235 1.00 41.12 124 SER A O 1
ATOM 940 N N . PRO A 1 125 ? 8.189 -4.683 -24.540 1.00 43.50 125 PRO A N 1
ATOM 941 C CA . PRO A 1 125 ? 8.327 -4.175 -25.893 1.00 43.50 125 PRO A CA 1
ATOM 942 C C . PRO A 1 125 ? 9.533 -4.896 -26.487 1.00 43.50 125 PRO A C 1
ATOM 944 O O . PRO A 1 125 ? 10.598 -4.943 -25.866 1.00 43.50 125 PRO A O 1
ATOM 947 N N . GLY A 1 126 ? 9.319 -5.561 -27.621 1.00 40.16 126 GLY A N 1
ATOM 948 C CA . GLY A 1 126 ? 10.354 -6.325 -28.293 1.00 40.16 126 GLY A CA 1
ATOM 949 C C . GLY A 1 126 ? 11.617 -5.487 -28.434 1.00 40.16 126 GLY A C 1
ATOM 950 O O . GLY A 1 126 ? 11.570 -4.330 -28.848 1.00 40.16 126 GLY A O 1
ATOM 951 N N . THR A 1 127 ? 12.744 -6.084 -28.061 1.00 37.22 127 THR A N 1
ATOM 952 C CA . THR A 1 127 ? 14.046 -5.642 -28.550 1.00 37.22 127 THR A CA 1
ATOM 953 C C . THR A 1 127 ? 13.963 -5.587 -30.085 1.00 37.22 127 THR A C 1
ATOM 955 O O . THR A 1 127 ? 13.396 -6.525 -30.657 1.00 37.22 127 THR A O 1
ATOM 958 N N . PRO A 1 128 ? 14.424 -4.503 -30.735 1.00 46.72 128 PRO A N 1
ATOM 959 C CA . PRO A 1 128 ? 14.351 -4.363 -32.189 1.00 46.72 128 PRO A CA 1
ATOM 960 C C . PRO A 1 128 ? 15.095 -5.478 -32.932 1.00 46.72 128 PRO A C 1
ATOM 962 O O . PRO A 1 128 ? 16.070 -6.028 -32.366 1.00 46.72 128 PRO A O 1
#

Radius of gyration: 17.95 Å; chains: 1; bounding box: 32×27×73 Å

Sequence (128 aa):
MTAPMAAPKVKSIPLKAATMIIEYNASAEDVGIQFFLDSDGWRTVEIFDPNGVEIFSADTSGSITQQGGGTELFLESVEPPTAELSFDMFFNRFPQGAYKFRAIDNDGVLALIAAGKSQRPSSSPGTP

Foldseek 3Di:
DDDPDPDADADAFDWPDWAKDWDADPVQQWIKIKIKTFGPAFQKKWKAAQVRHTPDIDGDDDVCLVVWHDGMDIDMDDIDHCVVPPPVNVCVVHPFDWMWMWTQTSSRHIHIDTHDTDDDPPDDPDDD

pLDDT: mean 82.32, std 17.74, range [37.22, 97.44]